Protein AF-A0A352RFT4-F1 (afdb_monomer)

Structure (mmCIF, N/CA/C/O backbone):
data_AF-A0A352RFT4-F1
#
_entry.id   AF-A0A352RFT4-F1
#
loop_
_atom_site.group_PDB
_atom_site.id
_atom_site.type_symbol
_atom_site.label_atom_id
_atom_site.label_alt_id
_atom_site.label_comp_id
_atom_site.label_asym_id
_atom_site.label_entity_id
_atom_site.label_seq_id
_atom_site.pdbx_PDB_ins_code
_atom_site.Cartn_x
_atom_site.Cartn_y
_atom_site.Cartn_z
_atom_site.occupancy
_atom_site.B_iso_or_equiv
_atom_site.auth_seq_id
_atom_site.auth_comp_id
_atom_site.auth_asym_id
_atom_site.auth_atom_id
_atom_site.pdbx_PDB_model_num
ATOM 1 N N . LEU A 1 1 ? 4.015 -17.547 -23.970 1.00 45.56 1 LEU A N 1
ATOM 2 C CA . LEU A 1 1 ? 4.242 -18.013 -22.588 1.00 45.56 1 LEU A CA 1
ATOM 3 C C . LEU A 1 1 ? 5.750 -18.012 -22.382 1.00 45.56 1 LEU A C 1
ATOM 5 O O . LEU A 1 1 ? 6.427 -18.693 -23.137 1.00 45.56 1 LEU A O 1
ATOM 9 N N . PHE A 1 2 ? 6.286 -17.144 -21.525 1.00 51.09 2 PHE A N 1
ATOM 10 C CA . PHE A 1 2 ? 7.733 -17.081 -21.294 1.00 51.09 2 PHE A CA 1
ATOM 11 C C . PHE A 1 2 ? 8.066 -18.109 -20.206 1.00 51.09 2 PHE A C 1
ATOM 13 O O . PHE A 1 2 ? 7.664 -17.932 -19.058 1.00 51.09 2 PHE A O 1
ATOM 20 N N . GLU A 1 3 ? 8.706 -19.218 -20.577 1.00 59.38 3 GLU A N 1
ATOM 21 C CA . GLU A 1 3 ? 9.146 -20.248 -19.632 1.00 59.38 3 GLU A CA 1
ATOM 22 C C . GLU A 1 3 ? 10.523 -19.875 -19.082 1.00 59.38 3 GLU A C 1
ATOM 24 O O . GLU A 1 3 ? 11.494 -19.720 -19.824 1.00 59.38 3 GLU A O 1
ATOM 29 N N . TRP A 1 4 ? 10.612 -19.701 -17.767 1.00 59.81 4 TRP A N 1
ATOM 30 C CA . TRP A 1 4 ? 11.872 -19.398 -17.100 1.00 59.81 4 TRP A CA 1
ATOM 31 C C . TRP A 1 4 ? 12.752 -20.649 -17.040 1.00 59.81 4 TRP A C 1
ATOM 33 O O . TRP A 1 4 ? 12.545 -21.535 -16.214 1.00 59.81 4 TRP A O 1
ATOM 43 N N . ASN A 1 5 ? 13.761 -20.709 -17.908 1.00 74.69 5 ASN A N 1
ATOM 44 C CA . ASN A 1 5 ? 14.770 -21.762 -17.892 1.00 74.69 5 ASN A CA 1
ATOM 45 C C . ASN A 1 5 ? 15.909 -21.398 -16.923 1.00 74.69 5 ASN A C 1
ATOM 47 O O . ASN A 1 5 ? 16.634 -20.423 -17.127 1.00 74.69 5 ASN A O 1
ATOM 51 N N . TYR A 1 6 ? 16.097 -22.210 -15.879 1.00 74.25 6 TYR A N 1
ATOM 52 C CA . TYR A 1 6 ? 17.146 -22.039 -14.864 1.00 74.25 6 TYR A CA 1
ATOM 53 C C . TYR A 1 6 ? 18.554 -21.869 -15.464 1.00 74.25 6 TYR A C 1
ATOM 55 O O . TYR A 1 6 ? 19.353 -21.067 -14.974 1.00 74.25 6 TYR A O 1
ATOM 63 N N . ASN A 1 7 ? 18.853 -22.573 -16.559 1.00 73.88 7 ASN A N 1
ATOM 64 C CA . ASN A 1 7 ? 20.164 -22.499 -17.202 1.00 73.88 7 ASN A CA 1
ATOM 65 C C . ASN A 1 7 ? 20.421 -21.140 -17.869 1.00 73.88 7 ASN A C 1
ATOM 67 O O . ASN A 1 7 ? 21.563 -20.675 -17.885 1.00 73.88 7 ASN A O 1
ATOM 71 N N . ASP A 1 8 ? 19.380 -20.473 -18.374 1.00 73.50 8 ASP A N 1
ATOM 72 C CA . ASP A 1 8 ? 19.516 -19.150 -18.986 1.00 73.50 8 ASP A CA 1
ATOM 73 C C . ASP A 1 8 ? 19.772 -18.065 -17.933 1.00 73.50 8 ASP A C 1
ATOM 75 O O . ASP A 1 8 ? 20.627 -17.203 -18.143 1.00 73.50 8 ASP A O 1
ATOM 79 N N . ILE A 1 9 ? 19.116 -18.154 -16.769 1.00 75.81 9 ILE A N 1
ATOM 80 C CA . ILE A 1 9 ? 19.328 -17.236 -15.635 1.00 75.81 9 ILE A CA 1
ATOM 81 C C . ILE A 1 9 ? 20.769 -17.343 -15.129 1.00 75.81 9 ILE A C 1
ATOM 83 O O . ILE A 1 9 ? 21.447 -16.330 -14.944 1.00 75.81 9 ILE A O 1
ATOM 87 N N . LYS A 1 10 ? 21.266 -18.575 -14.954 1.00 76.06 10 LYS A N 1
ATOM 88 C CA . LYS A 1 10 ? 22.631 -18.821 -14.476 1.00 76.06 10 LYS A CA 1
ATOM 89 C C . LYS A 1 10 ? 23.676 -18.255 -15.442 1.00 76.06 10 LYS A C 1
ATOM 91 O O . LYS A 1 10 ? 24.575 -17.530 -15.029 1.00 76.06 10 LYS A O 1
ATOM 96 N N . ARG A 1 11 ? 23.485 -18.474 -16.747 1.00 74.75 11 ARG A N 1
ATOM 97 C CA . ARG A 1 11 ? 24.362 -17.934 -17.797 1.00 74.75 11 ARG A CA 1
ATOM 98 C C . ARG A 1 11 ? 24.399 -16.402 -17.816 1.00 74.75 11 ARG A C 1
ATOM 100 O O . ARG A 1 11 ? 25.434 -15.835 -18.156 1.00 74.75 11 ARG A O 1
ATOM 107 N N . LEU A 1 12 ? 23.287 -15.732 -17.514 1.00 76.19 12 LEU A N 1
ATOM 108 C CA . LEU A 1 12 ? 23.227 -14.267 -17.461 1.00 76.19 12 LEU A CA 1
ATOM 109 C C . LEU A 1 12 ? 23.962 -13.711 -16.233 1.00 76.19 12 LEU A C 1
ATOM 111 O O . LEU A 1 12 ? 24.704 -12.737 -16.359 1.00 76.19 12 LEU A O 1
ATOM 115 N N . ALA A 1 13 ? 23.824 -14.364 -15.076 1.00 72.25 13 ALA A N 1
ATOM 116 C CA . ALA A 1 13 ? 24.542 -13.985 -13.860 1.00 72.25 13 ALA A CA 1
ATOM 117 C C . ALA A 1 13 ? 26.067 -14.093 -14.037 1.00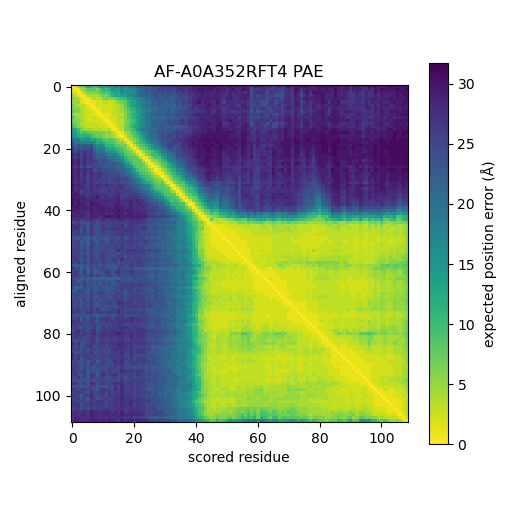 72.25 13 ALA A C 1
ATOM 119 O O . ALA A 1 13 ? 26.792 -13.159 -13.699 1.00 72.25 13 ALA A O 1
ATOM 120 N N . ASP A 1 14 ? 26.541 -15.178 -14.653 1.00 68.75 14 ASP A N 1
ATOM 121 C CA . ASP A 1 14 ? 27.975 -15.420 -14.863 1.00 68.75 14 ASP A CA 1
ATOM 122 C C . ASP A 1 14 ? 28.606 -14.467 -15.898 1.00 68.75 14 ASP A C 1
ATOM 124 O O . ASP A 1 14 ? 29.811 -14.220 -15.874 1.00 68.75 14 ASP A O 1
ATOM 128 N N . LYS A 1 15 ? 27.802 -13.915 -16.816 1.00 66.88 15 LYS A N 1
ATOM 129 C CA . LYS A 1 15 ? 28.262 -13.006 -17.882 1.00 66.88 15 LYS A CA 1
ATOM 130 C C . LYS A 1 15 ? 28.212 -11.528 -17.508 1.00 66.88 15 LYS A C 1
ATOM 132 O O . LYS A 1 15 ? 28.642 -10.697 -18.306 1.00 66.88 15 LYS A O 1
ATOM 137 N N . THR A 1 16 ? 27.694 -11.183 -16.331 1.00 64.44 16 THR A N 1
ATOM 138 C CA . THR A 1 16 ? 27.626 -9.786 -15.894 1.00 64.44 16 THR A CA 1
ATOM 139 C C . THR A 1 16 ? 28.992 -9.362 -15.341 1.00 64.44 16 THR A C 1
ATOM 141 O O . THR A 1 16 ? 29.453 -9.954 -14.362 1.00 64.44 16 THR A O 1
ATOM 144 N N . PRO A 1 17 ? 29.670 -8.345 -15.910 1.00 53.09 17 PRO A N 1
ATOM 145 C CA . PRO A 1 17 ? 30.926 -7.854 -15.358 1.00 53.09 17 PRO A CA 1
ATOM 146 C C . PRO A 1 17 ? 30.668 -7.243 -13.975 1.00 53.09 17 PRO A C 1
ATOM 148 O O . PRO A 1 17 ? 30.080 -6.172 -13.841 1.00 53.09 17 PRO A O 1
ATOM 151 N N . SER A 1 18 ? 31.083 -7.946 -12.923 1.00 51.34 18 SER A N 1
ATOM 152 C CA . SER A 1 18 ? 31.020 -7.451 -11.550 1.00 51.34 18 SER A CA 1
ATOM 153 C C . SER A 1 18 ? 32.107 -6.394 -11.350 1.00 51.34 18 SER A C 1
ATOM 155 O O . SER A 1 18 ? 33.273 -6.721 -11.131 1.00 51.34 18 SER A O 1
ATOM 157 N N . VAL A 1 19 ? 31.737 -5.114 -11.418 1.00 49.00 19 VAL A N 1
ATOM 158 C CA . VAL A 1 19 ? 32.620 -4.003 -11.034 1.00 49.00 19 VAL A CA 1
ATOM 159 C C . VAL A 1 19 ? 32.714 -3.968 -9.504 1.00 49.00 19 VAL A C 1
ATOM 161 O O . VAL A 1 19 ? 32.050 -3.187 -8.830 1.00 49.00 19 VAL A O 1
ATOM 164 N N . LYS A 1 20 ? 33.516 -4.866 -8.925 1.00 47.34 20 LYS A N 1
ATOM 165 C CA . LYS A 1 20 ? 33.965 -4.763 -7.530 1.00 47.34 20 LYS A CA 1
ATOM 166 C C . LYS A 1 20 ? 35.254 -3.950 -7.480 1.00 47.34 20 LYS A C 1
ATOM 168 O O . LYS A 1 20 ? 36.345 -4.515 -7.509 1.00 47.34 20 LYS A O 1
ATOM 173 N N . SER A 1 21 ? 35.126 -2.637 -7.333 1.00 45.81 21 SER A N 1
ATOM 174 C CA . SER A 1 21 ? 36.213 -1.801 -6.814 1.00 45.81 21 SER A CA 1
ATOM 175 C C . SER A 1 21 ? 36.216 -1.873 -5.282 1.00 45.81 21 SER A C 1
ATOM 177 O O . SER A 1 21 ? 35.175 -1.817 -4.632 1.00 45.81 21 SER A O 1
ATOM 179 N N . LYS A 1 22 ? 37.401 -2.081 -4.706 1.00 42.97 22 LYS A N 1
ATOM 180 C CA . LYS A 1 22 ? 37.665 -2.509 -3.326 1.00 42.97 22 LYS A CA 1
ATOM 181 C C . LYS A 1 22 ? 38.479 -1.424 -2.600 1.00 42.97 22 LYS A C 1
ATOM 183 O O . LYS A 1 22 ? 39.583 -1.175 -3.055 1.00 42.97 22 LYS A O 1
ATOM 188 N N . LYS A 1 23 ? 37.974 -0.928 -1.447 1.00 39.41 23 LYS A N 1
ATOM 189 C CA . LYS A 1 23 ? 38.645 -0.208 -0.312 1.00 39.41 23 LYS A CA 1
ATOM 190 C C . LYS A 1 23 ? 39.362 1.118 -0.666 1.00 39.41 23 LYS A C 1
ATOM 192 O O . LYS A 1 23 ? 40.147 1.141 -1.593 1.00 39.41 23 LYS A O 1
ATOM 197 N N . LYS A 1 24 ? 39.215 2.246 0.043 1.00 37.53 24 LYS A N 1
ATOM 198 C CA . LYS A 1 24 ? 39.372 2.566 1.484 1.00 37.53 24 LYS A CA 1
ATOM 199 C C . LYS A 1 24 ? 38.874 4.031 1.622 1.00 37.53 24 LYS A C 1
ATOM 201 O O . LYS A 1 24 ? 39.178 4.799 0.725 1.00 37.53 24 LYS A O 1
ATOM 206 N N . GLU A 1 25 ? 38.030 4.396 2.584 1.00 31.55 25 GLU A N 1
ATOM 207 C CA . GLU A 1 25 ? 38.419 5.311 3.673 1.00 31.55 25 GLU A CA 1
ATOM 208 C C . GLU A 1 25 ? 37.351 5.267 4.777 1.00 31.55 25 GLU A C 1
ATOM 210 O O . GLU A 1 25 ? 36.150 5.282 4.515 1.00 31.55 25 GLU A O 1
ATOM 215 N N . LEU A 1 26 ? 37.824 5.121 6.009 1.00 43.84 26 LEU A N 1
ATOM 216 C CA . LEU A 1 26 ? 37.070 5.131 7.251 1.00 43.84 26 LEU A CA 1
ATOM 217 C C . LEU A 1 26 ? 37.157 6.554 7.790 1.00 43.84 26 LEU A C 1
ATOM 219 O O . LEU A 1 26 ? 38.228 6.886 8.275 1.00 43.84 26 LEU A O 1
ATOM 223 N N . GLU A 1 27 ? 36.061 7.311 7.791 1.00 32.09 27 GLU A N 1
ATOM 224 C CA . GLU A 1 27 ? 35.860 8.434 8.717 1.00 32.09 27 GLU A CA 1
ATOM 225 C C . GLU A 1 27 ? 34.377 8.498 9.135 1.00 32.09 27 GLU A C 1
ATOM 227 O O . GLU A 1 27 ? 33.481 8.849 8.374 1.00 32.09 27 GLU A O 1
ATOM 232 N N . LYS A 1 28 ? 34.114 8.064 10.369 1.00 40.47 28 LYS A N 1
ATOM 233 C CA . LYS A 1 28 ? 33.155 8.697 11.291 1.00 40.47 28 LYS A CA 1
ATOM 234 C C . LYS A 1 28 ? 34.039 9.383 12.342 1.00 40.47 28 LYS A C 1
ATOM 236 O O . LYS A 1 28 ? 35.087 8.799 12.635 1.00 40.47 28 LYS A O 1
ATOM 241 N N . PRO A 1 29 ? 33.666 10.516 12.956 1.00 52.06 29 PRO A N 1
ATOM 242 C CA . PRO A 1 29 ? 32.312 10.902 13.375 1.00 52.06 29 PRO A CA 1
ATOM 243 C C . PRO A 1 29 ? 31.946 12.315 12.855 1.00 52.06 29 PRO A C 1
ATOM 245 O O . PRO A 1 29 ? 32.796 13.032 12.356 1.00 52.06 29 PRO A O 1
ATOM 248 N N . ASP A 1 30 ? 30.690 12.746 12.791 1.00 27.95 30 ASP A N 1
ATOM 249 C CA . ASP A 1 30 ? 29.988 13.236 13.969 1.00 27.95 30 ASP A CA 1
ATOM 250 C C . ASP A 1 30 ? 28.502 13.496 13.706 1.00 27.95 30 ASP A C 1
ATOM 252 O O . ASP A 1 30 ? 28.020 13.619 12.582 1.00 27.95 30 ASP A O 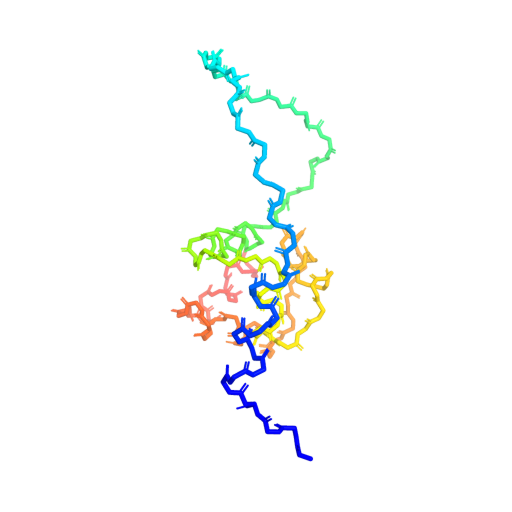1
ATOM 256 N N . SER A 1 31 ? 27.801 13.564 14.822 1.00 50.31 31 SER A N 1
ATOM 257 C CA . SER A 1 31 ? 26.415 13.957 14.983 1.00 50.31 31 SER A CA 1
ATOM 258 C C . SER A 1 31 ? 26.146 15.395 14.509 1.00 50.31 31 SER A C 1
ATOM 260 O O . SER A 1 31 ? 26.734 16.333 15.033 1.00 50.31 31 SER A O 1
ATOM 262 N N . SER A 1 32 ? 25.159 15.582 13.633 1.00 36.78 32 SER A N 1
ATOM 263 C CA . SER A 1 32 ? 24.217 16.720 13.628 1.00 36.78 32 SER A CA 1
ATOM 264 C C . SER A 1 32 ? 22.995 16.222 12.836 1.00 36.78 32 SER A C 1
ATOM 266 O O . SER A 1 32 ? 23.137 15.683 11.745 1.00 36.78 32 SER A O 1
ATOM 268 N N . LEU A 1 33 ? 21.785 16.069 13.373 1.00 44.28 33 LEU A N 1
ATOM 269 C CA . LEU A 1 33 ? 20.924 17.002 14.096 1.00 44.28 33 LEU A CA 1
ATOM 270 C C . LEU A 1 33 ? 20.923 18.409 13.492 1.00 44.28 33 LEU A C 1
ATOM 272 O O . LEU A 1 33 ? 21.904 19.132 13.630 1.00 44.28 33 LEU A O 1
ATOM 276 N N . ALA A 1 34 ? 19.751 18.742 12.936 1.00 40.56 34 ALA A N 1
ATOM 277 C CA . ALA A 1 34 ? 19.256 20.064 12.561 1.00 40.56 34 ALA A CA 1
ATOM 278 C C . ALA A 1 34 ? 19.987 20.734 11.386 1.00 40.56 34 ALA A C 1
ATOM 280 O O . ALA A 1 34 ? 21.202 20.685 11.278 1.00 40.56 34 ALA A O 1
ATOM 281 N N . GLU A 1 35 ? 19.345 21.435 10.465 1.00 47.84 35 GLU A N 1
ATOM 282 C CA . GLU A 1 35 ? 17.951 21.710 10.113 1.00 47.84 35 GLU A CA 1
ATOM 283 C C . GLU A 1 35 ? 18.129 22.597 8.878 1.00 47.84 35 GLU A C 1
ATOM 285 O O . GLU A 1 35 ? 18.860 23.580 8.963 1.00 47.84 35 GLU A O 1
ATOM 290 N N . GLU A 1 36 ? 17.452 22.324 7.769 1.00 39.47 36 GLU A N 1
ATOM 291 C CA . GLU A 1 36 ? 17.091 23.412 6.858 1.00 39.47 36 GLU A CA 1
ATOM 292 C C . GLU A 1 36 ? 15.581 23.365 6.643 1.00 39.47 36 GLU A C 1
ATOM 294 O O . GLU A 1 36 ? 15.021 22.647 5.817 1.00 39.47 36 GLU A O 1
ATOM 299 N N . THR A 1 37 ? 14.937 24.112 7.530 1.00 48.53 37 THR A N 1
ATOM 300 C CA . THR A 1 37 ? 13.531 24.482 7.576 1.00 48.53 37 THR A CA 1
ATOM 301 C C . THR A 1 37 ? 13.199 25.425 6.421 1.00 48.53 37 THR A C 1
ATOM 303 O O . THR A 1 37 ? 13.703 26.542 6.403 1.00 48.53 37 THR A O 1
ATOM 306 N N . SER A 1 38 ? 12.314 25.015 5.505 1.00 42.16 38 SER A N 1
ATOM 307 C CA . SER A 1 38 ? 11.392 25.889 4.748 1.00 42.16 38 SER A CA 1
ATOM 308 C C . SER A 1 38 ? 10.512 24.995 3.853 1.00 42.16 38 SER A C 1
ATOM 310 O O . SER A 1 38 ? 10.917 24.588 2.776 1.00 42.16 38 SER A O 1
ATOM 312 N N . ALA A 1 39 ? 9.353 24.506 4.275 1.00 33.56 39 ALA A N 1
ATOM 313 C CA . ALA A 1 39 ? 8.214 25.298 4.682 1.00 33.56 39 ALA A CA 1
ATOM 314 C C . ALA A 1 39 ? 7.456 24.604 5.813 1.00 33.56 39 ALA A C 1
ATOM 316 O O . ALA A 1 39 ? 7.287 23.387 5.845 1.00 33.56 39 ALA A O 1
ATOM 317 N N . LYS A 1 40 ? 6.966 25.420 6.738 1.00 42.03 40 LYS A N 1
ATOM 318 C CA . LYS A 1 40 ? 6.056 25.043 7.811 1.00 42.03 40 LYS A CA 1
ATOM 319 C C . LYS A 1 40 ? 4.681 24.719 7.211 1.00 42.03 40 LYS A C 1
ATOM 321 O O . LYS A 1 40 ? 3.738 25.485 7.356 1.00 42.03 40 LYS A O 1
ATOM 326 N N . THR A 1 41 ? 4.590 23.611 6.494 1.00 41.81 41 THR A N 1
ATOM 327 C CA . THR A 1 41 ? 3.325 22.960 6.179 1.00 41.81 41 THR A CA 1
ATO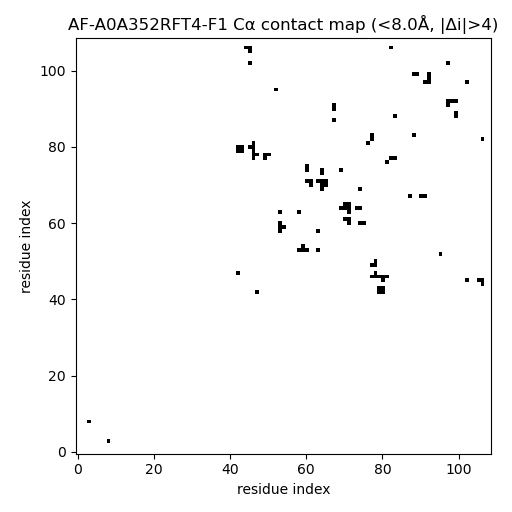M 328 C C . THR A 1 41 ? 3.220 21.844 7.192 1.00 41.81 41 THR A C 1
ATOM 330 O O . THR A 1 41 ? 4.103 20.993 7.265 1.00 41.81 41 THR A O 1
ATOM 333 N N . GLU A 1 42 ? 2.222 21.910 8.062 1.00 51.28 42 GLU A N 1
ATOM 334 C CA . GLU A 1 42 ? 1.944 20.874 9.048 1.00 51.28 42 GLU A CA 1
ATOM 335 C C . GLU A 1 42 ? 1.718 19.560 8.297 1.00 51.28 42 GLU A C 1
ATOM 337 O O . GLU A 1 42 ? 0.614 19.287 7.839 1.00 51.28 42 GLU A O 1
ATOM 342 N N . VAL A 1 43 ? 2.788 18.783 8.080 1.00 58.00 43 VAL A N 1
ATOM 343 C CA . VAL A 1 43 ? 2.682 17.478 7.430 1.00 58.00 43 VAL A CA 1
ATOM 344 C C . VAL A 1 43 ? 1.721 16.677 8.299 1.00 58.00 43 VAL A C 1
ATOM 346 O O . VAL A 1 43 ? 2.028 16.479 9.485 1.00 58.00 43 VAL A O 1
ATOM 349 N N . PRO A 1 44 ? 0.562 16.261 7.758 1.00 75.44 44 PRO A N 1
ATOM 350 C CA . PRO A 1 44 ? -0.479 15.625 8.542 1.00 75.44 44 PRO A CA 1
ATOM 351 C C . PRO A 1 44 ? 0.093 14.464 9.349 1.00 75.44 44 PRO A C 1
ATOM 353 O O . PRO A 1 44 ? 0.888 13.673 8.838 1.00 75.44 44 PRO A O 1
ATOM 356 N N . GLN A 1 45 ? -0.327 14.333 10.609 1.00 82.38 45 GLN A N 1
ATOM 357 C CA . GLN A 1 45 ? 0.102 13.246 11.500 1.00 82.38 45 GLN A CA 1
ATOM 358 C C . GLN A 1 45 ? -0.029 11.869 10.821 1.00 82.38 45 GLN A C 1
ATOM 360 O O . GLN A 1 45 ? 0.800 10.980 11.014 1.00 82.38 45 GLN A O 1
ATOM 365 N N . PHE A 1 46 ? -1.060 11.712 9.988 1.00 85.00 46 PHE A N 1
ATOM 366 C CA . PHE A 1 46 ? -1.308 10.514 9.198 1.00 85.00 46 PHE A CA 1
ATOM 367 C C . PHE A 1 46 ? -0.220 10.228 8.149 1.00 85.00 46 PHE A C 1
ATOM 369 O O . PHE A 1 46 ? 0.195 9.082 7.999 1.00 85.00 46 PHE A O 1
ATOM 376 N N . ALA A 1 47 ? 0.286 11.255 7.469 1.00 88.38 47 ALA A N 1
ATOM 377 C CA . ALA A 1 47 ? 1.312 11.113 6.441 1.00 88.38 47 ALA A CA 1
ATOM 378 C C . ALA A 1 47 ? 2.647 10.628 7.027 1.00 88.38 47 ALA A C 1
ATOM 380 O O . ALA A 1 47 ? 3.264 9.701 6.500 1.00 88.38 47 ALA A O 1
ATOM 381 N N . LYS A 1 48 ? 3.030 11.156 8.199 1.00 88.94 48 LYS A N 1
ATOM 382 C CA . LYS A 1 48 ? 4.192 10.659 8.959 1.00 88.94 48 LYS A CA 1
ATOM 383 C C . LYS A 1 48 ? 4.035 9.192 9.344 1.00 88.94 48 LYS A C 1
ATOM 385 O O . LYS A 1 48 ? 4.960 8.405 9.184 1.00 88.94 48 LYS A O 1
ATOM 390 N N . MET A 1 49 ? 2.844 8.807 9.794 1.00 89.88 49 MET A N 1
ATOM 391 C CA . MET A 1 49 ? 2.560 7.427 10.179 1.00 89.88 49 MET A CA 1
ATOM 392 C C . MET A 1 49 ? 2.650 6.464 8.984 1.00 89.88 49 MET A C 1
ATOM 394 O O . MET A 1 49 ? 3.173 5.363 9.136 1.00 89.88 49 MET A O 1
ATOM 398 N N . ILE A 1 50 ? 2.197 6.867 7.789 1.00 90.19 50 ILE A N 1
ATOM 399 C CA . ILE A 1 50 ? 2.392 6.085 6.553 1.00 90.19 50 ILE A CA 1
ATOM 400 C C . ILE A 1 50 ? 3.885 5.892 6.263 1.00 90.19 50 ILE A C 1
ATOM 402 O O . ILE A 1 50 ? 4.319 4.773 5.975 1.00 90.19 50 ILE A O 1
ATOM 406 N N . GLN A 1 51 ? 4.671 6.963 6.362 1.00 91.12 51 GLN A N 1
ATOM 407 C CA . GLN A 1 51 ? 6.107 6.915 6.109 1.00 91.12 51 GLN A CA 1
ATOM 408 C C . GLN A 1 51 ? 6.833 5.992 7.104 1.00 91.12 51 GLN A C 1
ATOM 410 O O . GLN A 1 51 ? 7.621 5.134 6.701 1.00 91.12 51 GLN A O 1
ATOM 415 N N . GLU A 1 52 ? 6.529 6.099 8.399 1.00 91.50 52 GLU A N 1
ATOM 416 C CA . GLU A 1 52 ? 7.075 5.226 9.445 1.00 91.50 52 GLU A CA 1
ATOM 417 C C . GLU A 1 52 ? 6.703 3.755 9.228 1.00 91.50 52 GLU A C 1
ATOM 419 O O . GLU A 1 52 ? 7.539 2.865 9.414 1.00 91.50 52 GLU A O 1
ATOM 424 N N . ALA A 1 53 ? 5.471 3.484 8.791 1.00 90.62 53 ALA A N 1
ATOM 425 C CA . ALA A 1 53 ? 5.009 2.136 8.478 1.00 90.62 53 ALA A CA 1
ATOM 426 C C . ALA A 1 53 ? 5.803 1.524 7.324 1.00 90.62 53 ALA A C 1
ATOM 428 O O . ALA A 1 53 ? 6.255 0.381 7.420 1.00 90.62 53 ALA A O 1
ATOM 429 N N . ARG A 1 54 ? 6.032 2.304 6.260 1.00 91.62 54 ARG A N 1
ATOM 430 C CA . ARG A 1 54 ? 6.852 1.895 5.117 1.00 91.62 54 ARG A CA 1
ATOM 431 C C . ARG A 1 54 ? 8.281 1.563 5.547 1.00 91.62 54 ARG A C 1
ATOM 433 O O . ARG A 1 54 ? 8.801 0.514 5.165 1.00 91.62 54 ARG A O 1
ATOM 440 N N . ILE A 1 55 ? 8.903 2.437 6.342 1.00 91.25 55 ILE A N 1
ATOM 441 C CA . ILE A 1 55 ? 10.276 2.255 6.840 1.00 91.25 55 ILE A CA 1
ATOM 442 C C . ILE A 1 55 ? 10.361 1.006 7.725 1.00 91.25 55 ILE A C 1
ATOM 444 O O . ILE A 1 55 ? 11.262 0.189 7.551 1.00 91.25 55 ILE A O 1
ATOM 448 N N . THR A 1 56 ? 9.390 0.817 8.620 1.00 91.38 56 THR A N 1
ATOM 449 C CA . THR A 1 56 ? 9.309 -0.345 9.519 1.00 91.38 56 THR A CA 1
ATOM 450 C C . THR A 1 56 ? 9.111 -1.651 8.748 1.00 91.38 56 THR A C 1
ATOM 452 O O . THR A 1 56 ? 9.710 -2.670 9.084 1.00 91.38 56 THR A O 1
ATOM 455 N N . ALA A 1 57 ? 8.318 -1.622 7.675 1.00 87.38 57 ALA A N 1
ATOM 456 C CA . ALA A 1 57 ? 8.135 -2.750 6.765 1.00 87.38 57 ALA A CA 1
ATOM 457 C C . ALA A 1 57 ? 9.357 -3.010 5.858 1.00 87.38 57 ALA A C 1
ATOM 459 O O . ALA A 1 57 ? 9.350 -3.970 5.084 1.00 87.38 57 ALA A O 1
ATOM 460 N N . GLY A 1 58 ? 10.389 -2.158 5.912 1.00 89.88 58 GLY A N 1
ATOM 461 C CA . GLY A 1 58 ? 11.576 -2.250 5.062 1.00 89.88 58 GLY A CA 1
ATOM 462 C C . GLY A 1 58 ? 11.275 -2.053 3.573 1.00 89.88 58 GLY A C 1
ATOM 463 O O . GLY A 1 58 ? 12.002 -2.575 2.729 1.00 89.88 58 GLY A O 1
ATOM 464 N N . GLN A 1 59 ? 10.189 -1.350 3.239 1.00 89.31 59 GLN A N 1
ATOM 465 C CA . GLN A 1 59 ? 9.738 -1.146 1.861 1.00 89.31 59 GLN A CA 1
ATOM 466 C C . GLN A 1 59 ? 10.279 0.169 1.279 1.00 89.31 59 GLN A C 1
ATOM 468 O O . GLN A 1 59 ? 10.430 1.182 1.966 1.00 89.31 59 GLN A O 1
ATOM 473 N N . ASN A 1 60 ? 10.533 0.182 -0.030 1.00 91.50 60 ASN A N 1
ATOM 474 C CA . ASN A 1 60 ? 10.739 1.419 -0.785 1.00 91.50 60 ASN A CA 1
ATOM 475 C C . ASN A 1 60 ? 9.397 1.944 -1.329 1.00 91.50 60 ASN A C 1
ATOM 477 O O . ASN A 1 60 ? 8.415 1.204 -1.398 1.00 91.50 60 ASN A O 1
ATOM 481 N N . THR A 1 61 ? 9.356 3.219 -1.725 1.00 90.06 61 THR A N 1
ATOM 482 C CA . THR A 1 61 ? 8.164 3.874 -2.302 1.00 90.06 61 THR A CA 1
ATOM 483 C C . THR A 1 61 ? 7.604 3.085 -3.487 1.00 90.06 61 THR A C 1
ATOM 485 O O . THR A 1 61 ? 6.407 2.826 -3.567 1.00 90.06 61 THR A O 1
ATOM 488 N N . LEU A 1 62 ? 8.485 2.607 -4.370 1.00 91.50 62 LEU A N 1
ATOM 489 C CA . LEU A 1 62 ? 8.103 1.795 -5.523 1.00 91.50 62 LEU A CA 1
ATOM 490 C C . LEU A 1 62 ? 7.439 0.466 -5.124 1.00 91.50 62 LEU A C 1
ATOM 492 O O . LEU A 1 62 ? 6.455 0.056 -5.737 1.00 91.50 62 LEU A O 1
ATOM 496 N N . GLY A 1 63 ? 7.961 -0.213 -4.105 1.00 92.00 63 GLY A N 1
ATOM 497 C CA . GLY A 1 63 ? 7.481 -1.513 -3.645 1.00 92.00 63 GLY A CA 1
ATOM 498 C C . GLY A 1 63 ? 6.094 -1.412 -3.035 1.00 92.00 63 GLY A C 1
ATOM 499 O O . GLY A 1 63 ? 5.190 -2.144 -3.436 1.00 92.00 63 GLY A O 1
ATOM 500 N N . ILE A 1 64 ? 5.884 -0.443 -2.143 1.00 91.38 64 ILE A N 1
ATOM 501 C CA . ILE A 1 64 ? 4.566 -0.231 -1.543 1.00 91.38 64 ILE A CA 1
ATOM 502 C C . ILE A 1 64 ? 3.537 0.268 -2.566 1.00 91.38 64 ILE A C 1
ATOM 504 O O . ILE A 1 64 ? 2.403 -0.210 -2.568 1.00 91.38 64 ILE A O 1
ATOM 508 N N . ALA A 1 65 ? 3.932 1.141 -3.498 1.00 92.25 65 ALA A N 1
ATOM 509 C CA . ALA A 1 65 ? 3.066 1.572 -4.591 1.00 92.25 65 ALA A CA 1
ATOM 510 C C . ALA A 1 65 ? 2.655 0.393 -5.489 1.00 92.25 65 ALA A C 1
ATOM 512 O O . ALA A 1 65 ? 1.483 0.251 -5.837 1.00 92.25 65 ALA A O 1
ATOM 513 N N . THR A 1 66 ? 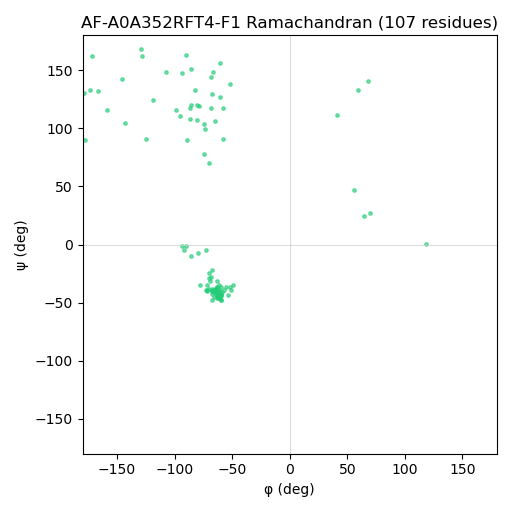3.589 -0.521 -5.770 1.00 91.50 66 THR A N 1
ATOM 514 C CA . THR A 1 66 ? 3.307 -1.762 -6.506 1.00 91.50 66 THR A CA 1
ATOM 515 C C . THR A 1 66 ? 2.299 -2.639 -5.757 1.00 91.50 66 THR A C 1
ATOM 517 O O . THR A 1 66 ? 1.334 -3.109 -6.358 1.00 91.50 66 THR A O 1
ATOM 520 N N . LEU A 1 67 ? 2.462 -2.817 -4.440 1.00 90.94 67 LEU A N 1
ATOM 521 C CA . LEU A 1 67 ? 1.529 -3.596 -3.611 1.00 90.94 67 LEU A CA 1
ATOM 522 C C . LEU A 1 67 ? 0.122 -2.985 -3.577 1.00 90.94 67 LEU A C 1
ATOM 524 O O . LEU A 1 67 ? -0.874 -3.706 -3.596 1.00 90.94 67 LEU A O 1
ATOM 528 N N . LEU A 1 68 ? 0.033 -1.657 -3.569 1.00 90.00 68 LEU A N 1
ATOM 529 C CA . LEU A 1 68 ? -1.235 -0.929 -3.623 1.00 90.00 68 LEU A CA 1
ATOM 530 C C . LEU A 1 68 ? -1.811 -0.828 -5.047 1.00 90.00 68 LEU A C 1
ATOM 532 O O . LEU A 1 68 ? -2.966 -0.421 -5.202 1.00 90.00 68 LEU A O 1
ATOM 536 N N . SER A 1 69 ? -1.052 -1.263 -6.061 1.00 91.44 69 SER A N 1
ATOM 537 C CA . SER A 1 69 ? -1.368 -1.132 -7.490 1.00 91.44 69 SER A CA 1
ATOM 538 C C . SER A 1 69 ? -1.615 0.321 -7.908 1.00 91.44 69 SER A C 1
ATOM 540 O O . SER A 1 69 ? -2.598 0.626 -8.582 1.00 91.44 69 SER A O 1
ATOM 542 N N . ILE A 1 70 ? -0.726 1.218 -7.480 1.00 92.75 70 ILE A N 1
ATOM 543 C CA . ILE A 1 70 ? -0.746 2.653 -7.791 1.00 92.75 70 ILE A CA 1
ATOM 544 C C . ILE A 1 70 ? 0.614 3.121 -8.316 1.00 92.75 70 ILE A C 1
ATOM 546 O O . ILE A 1 70 ? 1.614 2.410 -8.219 1.00 92.75 70 ILE A O 1
ATOM 550 N N . ALA A 1 71 ? 0.653 4.336 -8.864 1.00 93.31 71 ALA A N 1
ATOM 551 C CA . ALA A 1 71 ? 1.905 4.977 -9.242 1.00 93.31 71 ALA A CA 1
ATOM 552 C C . ALA A 1 71 ? 2.735 5.348 -7.993 1.00 93.31 71 ALA A C 1
ATOM 554 O O . ALA A 1 71 ? 2.154 5.747 -6.981 1.00 93.31 71 ALA A O 1
ATOM 555 N N . PRO A 1 72 ? 4.076 5.241 -8.051 1.00 89.94 72 PRO A N 1
ATOM 556 C CA . PRO A 1 72 ? 4.953 5.640 -6.950 1.00 89.94 72 PRO A CA 1
ATOM 557 C C . PRO A 1 72 ? 4.807 7.123 -6.607 1.00 89.94 72 PRO A C 1
ATOM 559 O O . PRO A 1 72 ? 4.642 7.439 -5.436 1.00 89.94 72 PRO A O 1
ATOM 562 N N . ASP A 1 73 ? 4.735 7.993 -7.615 1.00 92.38 73 ASP A N 1
ATOM 563 C CA . ASP A 1 73 ? 4.533 9.436 -7.439 1.00 92.38 73 ASP A CA 1
ATOM 564 C C . ASP A 1 73 ? 3.242 9.725 -6.655 1.00 92.38 73 ASP A C 1
ATOM 566 O O . ASP A 1 73 ? 3.214 10.544 -5.743 1.00 92.38 73 ASP A O 1
ATOM 570 N N . TYR A 1 74 ? 2.184 8.955 -6.929 1.00 92.06 74 TYR A N 1
ATOM 571 C CA . TYR A 1 74 ? 0.908 9.088 -6.228 1.00 92.06 74 TYR A CA 1
ATOM 572 C C . TYR A 1 74 ? 0.978 8.619 -4.767 1.00 92.06 74 TYR A C 1
ATOM 574 O O . TYR A 1 74 ? 0.260 9.123 -3.909 1.00 92.06 74 TYR A O 1
ATOM 582 N N . TYR A 1 75 ? 1.856 7.664 -4.453 1.00 91.12 75 TYR A N 1
ATOM 583 C CA . TYR A 1 75 ? 2.101 7.272 -3.066 1.00 91.12 75 TYR A CA 1
ATOM 584 C C . TYR A 1 75 ? 2.878 8.352 -2.297 1.00 91.12 75 TYR A C 1
ATOM 586 O O . TYR A 1 75 ? 2.617 8.566 -1.113 1.00 91.12 75 TYR A O 1
ATOM 594 N N . GLU A 1 76 ? 3.805 9.059 -2.949 1.00 90.75 76 GLU A N 1
ATOM 595 C CA . GLU A 1 76 ? 4.542 10.174 -2.334 1.00 90.75 76 GLU A CA 1
ATOM 596 C C . GLU A 1 76 ? 3.615 11.325 -1.934 1.00 90.75 76 GLU A C 1
ATOM 598 O O . GLU A 1 76 ? 3.835 11.970 -0.906 1.00 90.75 76 GLU A O 1
ATOM 603 N N . GLU A 1 77 ? 2.523 11.535 -2.673 1.00 91.12 77 GLU A N 1
ATOM 604 C CA . GLU A 1 77 ? 1.482 12.486 -2.281 1.00 91.12 77 GLU A CA 1
ATOM 605 C C . GLU A 1 77 ? 0.871 12.121 -0.919 1.00 91.12 77 GLU A C 1
ATOM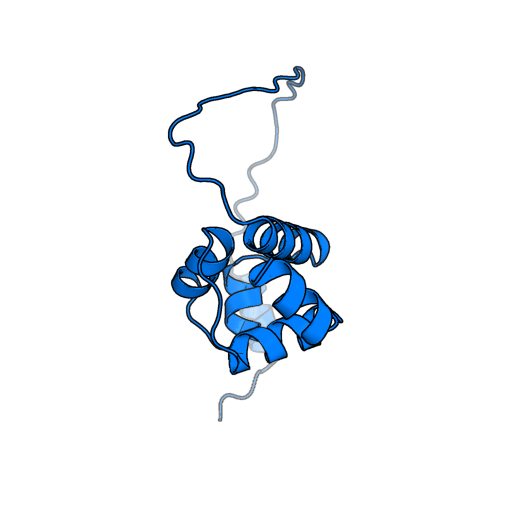 607 O O . GLU A 1 77 ? 0.616 13.011 -0.106 1.00 91.12 77 GLU A O 1
ATOM 612 N N . PHE A 1 78 ? 0.707 10.829 -0.604 1.00 89.44 78 PHE A N 1
ATOM 613 C CA . PHE A 1 78 ? 0.221 10.397 0.712 1.00 89.44 78 PHE A CA 1
ATOM 614 C C . PHE A 1 78 ? 1.221 10.699 1.831 1.00 89.44 78 PHE A C 1
ATOM 616 O O . PHE A 1 78 ? 0.816 11.154 2.901 1.00 89.44 78 PHE A O 1
ATOM 623 N N . GLU A 1 79 ? 2.523 10.502 1.586 1.00 87.00 79 GLU A N 1
ATOM 624 C CA . GLU A 1 79 ? 3.583 10.905 2.530 1.00 87.00 79 GLU A CA 1
ATOM 625 C C . GLU A 1 79 ? 3.691 12.434 2.661 1.00 87.00 79 GLU A C 1
ATOM 627 O O . GLU A 1 79 ? 4.148 12.940 3.686 1.00 87.00 79 GLU A O 1
ATOM 632 N N . SER A 1 80 ? 3.211 13.175 1.661 1.00 85.81 80 SER A N 1
ATOM 633 C CA . SER A 1 80 ? 3.179 14.640 1.653 1.00 85.81 80 SER A CA 1
ATOM 634 C C . SER A 1 80 ? 1.939 15.228 2.337 1.00 85.81 80 SER A C 1
ATOM 636 O O . SER A 1 80 ? 1.887 16.435 2.570 1.00 85.81 80 SER A O 1
ATOM 638 N N . GLY A 1 81 ? 0.944 14.402 2.687 1.00 85.31 81 GLY A N 1
ATOM 639 C CA . GLY A 1 81 ? -0.278 14.847 3.366 1.00 85.31 81 GLY A CA 1
ATOM 640 C C . GLY A 1 81 ? -1.584 14.626 2.614 1.00 85.31 81 GLY A C 1
ATOM 641 O O . GLY A 1 81 ? -2.639 14.974 3.144 1.00 85.31 81 GLY A O 1
ATOM 642 N N . LEU A 1 82 ? -1.553 14.046 1.414 1.00 87.19 82 LEU A N 1
ATOM 643 C CA . LEU A 1 82 ? -2.772 13.700 0.695 1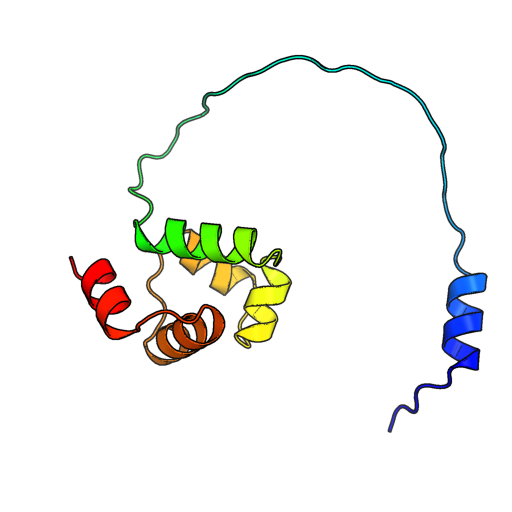.00 87.19 82 LEU A CA 1
ATOM 644 C C . LEU A 1 82 ? -3.512 12.572 1.423 1.00 87.19 82 LEU A C 1
ATOM 646 O O . LEU A 1 82 ? -2.953 11.516 1.722 1.00 87.19 82 LEU A O 1
ATOM 650 N N . ILE A 1 83 ? -4.803 12.778 1.668 1.00 86.25 83 ILE A N 1
ATOM 651 C CA . ILE A 1 83 ? -5.667 11.741 2.226 1.00 86.25 83 ILE A CA 1
ATOM 652 C C . ILE A 1 83 ? -6.051 10.782 1.090 1.00 86.25 83 ILE A C 1
ATOM 654 O O . ILE A 1 83 ? -6.686 11.214 0.123 1.00 86.25 83 ILE A O 1
ATOM 658 N N . PRO A 1 84 ? -5.698 9.488 1.177 1.00 87.62 84 PRO A N 1
ATOM 659 C CA . PRO A 1 84 ? -6.041 8.525 0.147 1.00 87.62 84 PRO A CA 1
ATOM 660 C C . PRO A 1 84 ? -7.561 8.303 0.090 1.00 87.62 84 PRO A C 1
ATOM 662 O O . PRO A 1 84 ? -8.236 8.335 1.125 1.00 87.62 84 PRO A O 1
ATOM 665 N N . PRO A 1 85 ? -8.114 8.009 -1.100 1.00 89.69 85 PRO A N 1
ATOM 666 C CA . PRO A 1 85 ? -9.510 7.623 -1.244 1.00 89.69 85 PRO A CA 1
ATOM 667 C C . PRO A 1 85 ? -9.810 6.340 -0.462 1.00 89.69 85 PRO A C 1
ATOM 669 O O . PRO A 1 85 ? -8.932 5.514 -0.208 1.00 89.69 85 PRO A O 1
ATOM 672 N N . ASP A 1 86 ? -11.079 6.156 -0.112 1.00 88.69 86 ASP A N 1
ATOM 673 C CA . ASP A 1 86 ? -11.528 5.167 0.872 1.00 88.69 86 ASP A CA 1
ATOM 674 C C . ASP A 1 86 ? -11.094 3.721 0.567 1.00 88.69 86 ASP A C 1
ATOM 676 O O . ASP A 1 86 ? -10.731 2.957 1.464 1.00 88.69 86 ASP A O 1
ATOM 680 N N . ASP A 1 87 ? -11.070 3.357 -0.715 1.00 90.06 87 ASP A N 1
ATOM 681 C CA . ASP A 1 87 ? -10.642 2.035 -1.173 1.00 90.06 87 ASP A CA 1
ATOM 682 C C . ASP A 1 87 ? -9.135 1.815 -1.012 1.00 90.06 87 ASP A C 1
ATOM 684 O O . ASP A 1 87 ? -8.704 0.725 -0.624 1.00 90.06 87 ASP A O 1
ATOM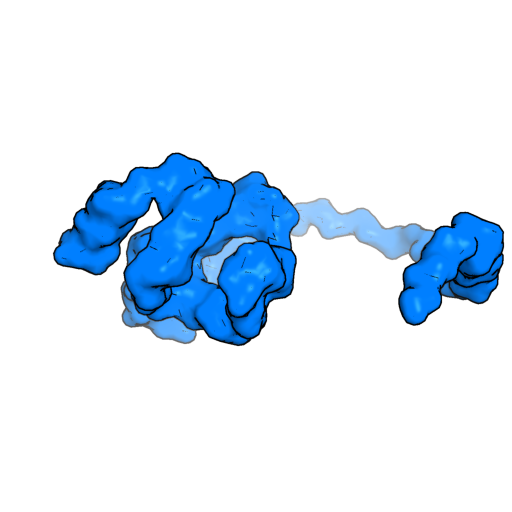 688 N N . LEU A 1 88 ? -8.323 2.848 -1.260 1.00 90.81 88 LEU A N 1
ATOM 689 C CA . LEU A 1 88 ? -6.882 2.799 -1.015 1.00 90.81 88 LEU A CA 1
ATOM 690 C C . LEU A 1 88 ? -6.586 2.831 0.479 1.00 90.81 88 LEU A C 1
ATOM 692 O O . LEU A 1 88 ? -5.742 2.065 0.937 1.00 90.81 88 LEU A O 1
ATOM 696 N N . LEU A 1 89 ? -7.324 3.630 1.251 1.00 90.69 89 LEU A N 1
ATOM 697 C CA . LEU A 1 89 ? -7.193 3.657 2.702 1.00 90.69 89 LEU A CA 1
ATOM 698 C C . LEU A 1 89 ? -7.484 2.279 3.307 1.00 90.69 89 LEU A C 1
ATOM 700 O O . LEU A 1 89 ? -6.722 1.812 4.152 1.00 90.69 89 LEU A O 1
ATOM 704 N N . ARG A 1 90 ? -8.536 1.589 2.842 1.00 90.94 90 ARG A N 1
ATOM 705 C CA . ARG A 1 90 ? -8.828 0.206 3.250 1.00 90.94 90 ARG A CA 1
ATOM 706 C C . ARG A 1 90 ? -7.689 -0.748 2.907 1.00 90.94 90 ARG A C 1
ATOM 708 O O . ARG A 1 90 ? -7.263 -1.489 3.786 1.00 90.94 90 ARG A O 1
ATOM 715 N N . LYS A 1 91 ? -7.166 -0.707 1.678 1.00 91.62 91 LYS A N 1
ATOM 716 C CA . LYS A 1 91 ? -6.028 -1.550 1.267 1.00 91.62 91 LYS A CA 1
ATOM 717 C C . LYS A 1 91 ? -4.787 -1.294 2.120 1.00 91.62 91 LYS A C 1
ATOM 719 O O . LYS A 1 91 ? -4.156 -2.242 2.572 1.00 91.62 91 LYS A O 1
ATOM 724 N N . LEU A 1 92 ? -4.471 -0.029 2.375 1.00 90.69 92 LEU A N 1
ATOM 725 C CA . LEU A 1 92 ? -3.323 0.390 3.175 1.00 90.69 92 LEU A CA 1
ATOM 726 C C . LEU A 1 92 ? -3.476 -0.069 4.632 1.00 90.69 92 LEU A C 1
ATOM 728 O O . LEU A 1 92 ? -2.546 -0.628 5.209 1.00 90.69 92 LEU A O 1
ATOM 732 N N . CYS A 1 93 ? -4.684 0.050 5.191 1.00 91.44 93 CYS A N 1
ATOM 733 C CA . CYS A 1 93 ? -5.003 -0.498 6.506 1.00 91.44 93 CYS A CA 1
ATOM 734 C C . CYS A 1 93 ? -4.860 -2.025 6.545 1.00 91.44 93 CYS A C 1
ATOM 736 O O . CYS A 1 93 ? -4.270 -2.549 7.482 1.00 91.44 93 CYS A O 1
ATOM 738 N N . SER A 1 94 ? -5.348 -2.749 5.536 1.00 90.75 94 SER A N 1
ATOM 739 C CA . SER A 1 94 ? -5.182 -4.205 5.459 1.00 90.75 94 SER A CA 1
ATOM 740 C C . SER A 1 94 ? -3.716 -4.627 5.337 1.00 90.75 94 SER A C 1
ATOM 742 O O . SER A 1 94 ? -3.331 -5.626 5.934 1.00 90.75 94 SER A O 1
ATOM 744 N N . LEU A 1 95 ? -2.902 -3.863 4.604 1.00 90.56 95 LEU A N 1
ATOM 745 C CA . LEU A 1 95 ? -1.485 -4.150 4.383 1.00 90.56 95 LEU A CA 1
ATOM 746 C C . LEU A 1 95 ? -0.664 -4.005 5.670 1.00 90.56 95 LEU A C 1
ATOM 748 O O . LEU A 1 95 ? 0.157 -4.867 5.972 1.00 90.56 95 LEU A O 1
ATOM 752 N N . TYR A 1 96 ? -0.921 -2.954 6.450 1.00 88.94 96 TYR A N 1
ATOM 753 C CA . TYR A 1 96 ? -0.216 -2.695 7.711 1.00 88.94 96 TYR A CA 1
ATOM 754 C C . TYR A 1 96 ? -0.920 -3.261 8.956 1.00 88.94 96 TYR A C 1
ATOM 756 O O . TYR A 1 96 ? -0.417 -3.117 10.069 1.00 88.94 96 TYR A O 1
ATOM 764 N N . GLY A 1 97 ? -2.085 -3.895 8.799 1.00 89.12 97 GLY A N 1
ATOM 765 C CA . GLY A 1 97 ? -2.877 -4.418 9.918 1.00 89.12 97 GLY A CA 1
ATOM 766 C C . GLY A 1 97 ? -3.517 -3.332 10.792 1.00 89.12 97 GLY A C 1
ATOM 767 O O . GLY A 1 97 ? -3.745 -3.544 11.981 1.00 89.12 97 GLY A O 1
ATOM 768 N N . TRP A 1 98 ? -3.798 -2.156 10.232 1.00 91.94 98 TRP A N 1
ATOM 769 C CA . TRP A 1 98 ? -4.401 -1.037 10.954 1.00 91.94 98 TRP A CA 1
ATOM 770 C C . TRP A 1 98 ? -5.925 -1.102 10.993 1.00 91.94 98 TRP A C 1
ATOM 772 O O . TRP A 1 98 ? -6.587 -1.583 10.072 1.00 91.94 98 TRP A O 1
ATOM 782 N N . ASN A 1 99 ? -6.509 -0.538 12.053 1.00 91.69 99 ASN A N 1
ATOM 783 C CA . ASN A 1 99 ? -7.954 -0.392 12.149 1.00 91.69 99 ASN A CA 1
ATOM 784 C C . ASN A 1 99 ? -8.426 0.826 11.344 1.00 91.69 99 ASN A C 1
ATOM 786 O O . ASN A 1 99 ? -8.284 1.967 11.777 1.00 91.69 99 ASN A O 1
ATOM 790 N N . TYR A 1 100 ? -9.065 0.574 10.206 1.00 89.75 100 TYR A N 1
ATOM 791 C CA . TYR A 1 100 ? -9.570 1.614 9.311 1.00 89.75 100 TYR A CA 1
ATOM 792 C C . TYR A 1 100 ? -10.432 2.687 10.010 1.00 89.75 100 TYR A C 1
ATOM 794 O O . TYR A 1 100 ? -10.264 3.870 9.726 1.00 89.75 100 TYR A O 1
ATOM 802 N N . LYS A 1 101 ? -11.293 2.328 10.974 1.00 88.75 101 LYS A N 1
ATOM 803 C CA . LYS A 1 101 ? -12.127 3.311 11.693 1.00 88.75 101 LYS A CA 1
ATOM 804 C C . LYS A 1 101 ? -11.299 4.237 12.583 1.00 88.75 101 LYS A C 1
ATOM 806 O O . LYS A 1 101 ? -11.565 5.434 12.613 1.00 88.75 101 LYS A O 1
ATOM 811 N N . GLN A 1 102 ? -10.282 3.710 13.263 1.00 88.56 102 GLN A N 1
ATOM 812 C CA . GLN A 1 102 ? -9.366 4.525 14.070 1.00 88.56 102 GLN A CA 1
ATOM 813 C C . GLN A 1 102 ? -8.538 5.472 13.201 1.00 88.56 102 GLN A C 1
ATOM 815 O O . GLN A 1 102 ? -8.315 6.623 13.566 1.00 88.56 102 GLN A O 1
ATOM 820 N N . ILE A 1 103 ? -8.102 4.992 12.037 1.00 88.56 103 ILE A N 1
ATOM 821 C CA . ILE A 1 103 ? -7.336 5.789 11.081 1.00 88.56 103 ILE A CA 1
ATOM 822 C C . ILE A 1 103 ? -8.201 6.920 10.519 1.00 88.56 103 ILE A C 1
ATOM 824 O O . ILE A 1 103 ? -7.778 8.070 10.533 1.00 88.56 103 ILE A O 1
ATOM 828 N N . GLN A 1 104 ? -9.445 6.631 10.127 1.00 87.31 104 GLN A N 1
ATOM 829 C CA . GLN A 1 104 ? -10.398 7.662 9.708 1.00 87.31 104 GLN A CA 1
ATOM 830 C C . GLN A 1 104 ? -10.655 8.705 10.799 1.00 87.31 104 GLN A C 1
ATOM 832 O O . GLN A 1 104 ? -10.727 9.892 10.500 1.00 87.31 104 GLN A O 1
ATOM 837 N N . GLN A 1 105 ? -10.785 8.288 12.061 1.00 85.38 105 GLN A N 1
ATOM 838 C CA . GLN A 1 105 ? -10.938 9.229 13.171 1.00 85.38 105 GLN A CA 1
ATOM 839 C C . GLN A 1 105 ? -9.712 10.130 13.329 1.00 85.38 105 GLN A C 1
ATOM 841 O O . GLN A 1 105 ? -9.879 11.321 13.533 1.00 85.38 105 GLN A O 1
ATOM 846 N N . LYS A 1 106 ? -8.496 9.589 13.183 1.00 82.94 106 LYS A N 1
ATOM 847 C CA . LYS A 1 106 ? -7.246 10.365 13.254 1.00 82.94 106 LYS A CA 1
ATOM 848 C C . LYS A 1 106 ? -7.056 11.338 12.091 1.00 82.94 106 LYS A C 1
ATOM 850 O O . LYS A 1 106 ? -6.356 12.322 12.261 1.00 82.94 106 LYS A O 1
ATOM 855 N N . ILE A 1 107 ? -7.616 11.037 10.922 1.00 83.00 107 ILE A N 1
ATOM 856 C CA . ILE A 1 107 ? -7.558 11.921 9.749 1.00 83.00 107 ILE A CA 1
ATOM 857 C C . ILE A 1 107 ? -8.571 13.070 9.875 1.00 83.00 107 ILE A C 1
ATOM 859 O O . ILE A 1 107 ? -8.298 14.177 9.428 1.00 83.00 107 ILE A O 1
ATOM 863 N N . ASN A 1 108 ? -9.736 12.803 10.472 1.00 75.69 108 ASN A N 1
ATOM 864 C CA . ASN A 1 108 ? -10.819 13.777 10.638 1.00 75.69 108 ASN A CA 1
ATOM 865 C C . ASN A 1 108 ? -10.745 14.584 11.951 1.00 75.69 108 ASN A C 1
ATOM 867 O O . ASN A 1 108 ? -11.645 15.386 12.203 1.00 75.69 108 ASN A O 1
ATOM 871 N N . SER A 1 109 ? -9.753 14.320 12.806 1.00 61.44 109 SER A N 1
ATOM 872 C CA . SER A 1 109 ? -9.578 14.947 14.124 1.00 61.44 109 SER A CA 1
ATOM 873 C C . SER A 1 109 ? -8.441 15.948 14.121 1.00 61.44 109 SER A C 1
ATOM 875 O O . SER A 1 109 ? -8.524 16.842 14.991 1.00 61.44 109 SER A O 1
#

Foldseek 3Di:
DDDDDPVVVVVVVVPDPPPDDDDDDDDDDD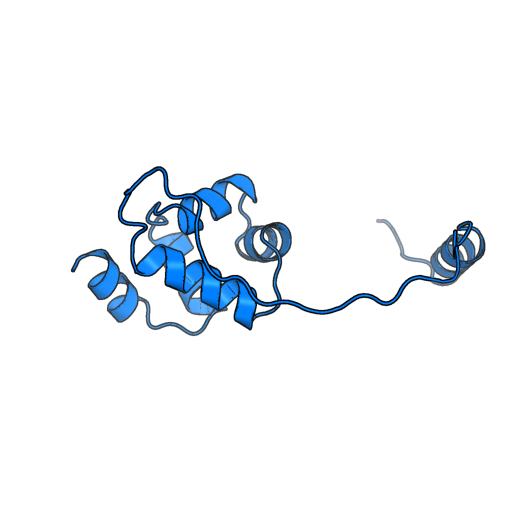DDDDDDDPDPDPQQPQLVVLVVLCVVVVHDLCRVCVQLVHDSVVSVVSNRRDDDPPVSLVSSCVVSVHDSVVSVVSNVD

Solvent-accessible surface area (backbone atoms only — not comparable to full-atom values): 7067 Å² total; per-residue (Å²): 134,91,77,88,52,70,69,60,56,52,54,51,61,74,68,52,86,78,86,77,83,79,88,86,86,90,83,83,86,82,93,74,81,88,81,89,88,82,72,98,64,84,63,36,74,64,12,55,51,52,48,52,49,35,56,74,70,72,46,52,64,61,55,52,14,55,76,71,73,48,55,41,72,64,47,51,41,31,54,65,42,49,82,66,57,71,71,55,42,45,50,53,18,64,73,73,71,49,60,54,70,61,51,52,49,64,72,78,101

Sequence (109 aa):
LFEWNYNDIKRLADKTPSVKSKKKELEKPDSSLAEETSAKTEVPQFAKMIQEARITAGQNTLGIATLLSIAPDYYEEFESGLIPPDDLLRKLCSLYGWNYKQIQQKINS

Secondary structure (DSSP, 8-state):
-----HHHHHHHHHTS----------------------------HHHHHHHH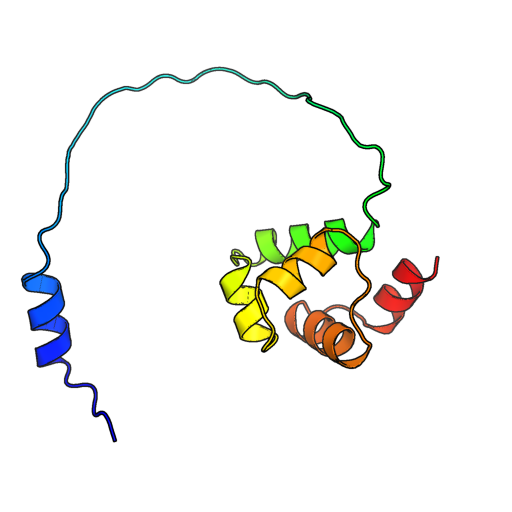HHHHTT--HHHHHHHHTS-HHHHHHHHTTPPPPHHHHHHHHHHHT--HHHHHHHH--

pLDDT: mean 74.46, std 20.21, range [27.95, 93.31]

Nearest PDB structures (foldseek):
  4pu8-assembly1_B  TM=7.160E-01  e=6.155E-03  Shewanella oneidensis MR-1
  4pu7-assembly1_B  TM=7.931E-01  e=2.208E-02  Shewanella oneidensis MR-1
  6zvh-assembly1_i  TM=5.520E-01  e=3.867E-03  Homo sapiens
  4pu8-assembly1_A  TM=7.694E-01  e=2.341E-02  Shewanella oneidensis MR-1
  4pu4-assembly1_D  TM=7.719E-01  e=3.725E-02  Shewanella oneidensis MR-1

Mean predicted aligned error: 15.84 Å

Radius of gyration: 20.8 Å; Cα contacts (8 Å, |Δi|>4): 56; chains: 1; bounding box: 52×48×38 Å